Protein AF-A0A7Y3HG88-F1 (afdb_monomer_lite)

Sequence (59 aa):
MYATNVRDVLGYCLRRTSHAEAHDATAEVFAVAWRRVAELPGGSEVLPWLYGVAANVLK

Secondary structure (DSSP, 8-state):
-HHHHHHHHHHHHHTTS-HHHHHHHHHHHHHHHHHTGGGPPPGGGHHHHHHHHHHHHT-

Structure (mmCIF, N/CA/C/O backbone):
data_AF-A0A7Y3HG88-F1
#
_entry.id   AF-A0A7Y3HG88-F1
#
loop_
_atom_site.group_PDB
_atom_site.id
_atom_site.type_symbol
_atom_site.label_atom_id
_atom_site.label_alt_id
_atom_site.label_comp_id
_atom_site.label_asym_id
_atom_site.label_entity_id
_atom_site.label_seq_id
_atom_site.pdbx_PDB_ins_code
_atom_site.Cartn_x
_atom_site.Cartn_y
_atom_site.Cartn_z
_atom_site.occupancy
_atom_site.B_iso_or_equiv
_atom_site.auth_seq_id
_atom_site.auth_comp_id
_atom_site.auth_asym_id
_atom_site.auth_atom_id
_atom_site.pdbx_PDB_model_num
ATOM 1 N N . MET A 1 1 ? -11.589 6.247 1.608 1.00 53.09 1 MET A N 1
ATOM 2 C CA . MET A 1 1 ? -10.665 5.347 2.336 1.00 53.09 1 MET A CA 1
ATOM 3 C C . MET A 1 1 ? -9.717 4.594 1.410 1.00 53.09 1 MET A C 1
ATOM 5 O O . MET A 1 1 ? -8.526 4.688 1.643 1.00 53.09 1 MET A O 1
ATOM 9 N N . TYR A 1 2 ? -10.179 3.927 0.343 1.00 56.25 2 TYR A N 1
ATOM 10 C CA . TYR A 1 2 ? -9.274 3.241 -0.601 1.00 56.25 2 TYR A CA 1
ATOM 11 C C . TYR A 1 2 ? -8.433 4.209 -1.455 1.00 56.25 2 TYR A C 1
ATOM 13 O O . TYR A 1 2 ? -7.211 4.175 -1.418 1.00 56.25 2 TYR A O 1
ATOM 21 N N . ALA A 1 3 ? -9.077 5.137 -2.170 1.00 64.25 3 ALA A N 1
ATOM 22 C CA . ALA A 1 3 ? -8.388 6.003 -3.134 1.00 64.25 3 ALA A CA 1
ATOM 23 C C . ALA A 1 3 ? -7.362 6.970 -2.511 1.00 64.25 3 ALA A C 1
ATOM 25 O O . ALA A 1 3 ? -6.425 7.381 -3.190 1.00 64.25 3 ALA A O 1
ATOM 26 N N . THR A 1 4 ? -7.534 7.329 -1.233 1.00 80.75 4 THR A N 1
ATOM 27 C CA . THR A 1 4 ? -6.671 8.297 -0.542 1.00 80.75 4 THR A CA 1
ATOM 28 C C . THR A 1 4 ? -5.254 7.757 -0.369 1.00 80.75 4 THR A C 1
ATOM 30 O O . THR A 1 4 ? -4.312 8.461 -0.695 1.00 80.75 4 THR A O 1
ATOM 33 N N . ASN A 1 5 ? -5.108 6.494 0.049 1.00 90.06 5 ASN A N 1
ATOM 34 C CA . ASN A 1 5 ? -3.801 5.927 0.403 1.00 90.06 5 ASN A CA 1
ATOM 35 C C . ASN A 1 5 ? -3.126 5.174 -0.754 1.00 90.06 5 ASN A C 1
ATOM 37 O O . ASN A 1 5 ? -1.937 4.879 -0.679 1.00 90.06 5 ASN A O 1
ATOM 41 N N . VAL A 1 6 ? -3.855 4.847 -1.832 1.00 91.38 6 VAL A N 1
ATOM 42 C CA . VAL A 1 6 ? -3.298 4.096 -2.977 1.00 91.38 6 VAL A CA 1
ATOM 43 C C . VAL A 1 6 ? -2.115 4.827 -3.602 1.00 91.38 6 VAL A C 1
ATOM 45 O O . VAL A 1 6 ? -1.113 4.196 -3.918 1.00 91.38 6 VAL A O 1
ATOM 48 N N . ARG A 1 7 ? -2.200 6.152 -3.756 1.00 94.12 7 ARG A N 1
ATOM 49 C CA . ARG A 1 7 ? -1.112 6.945 -4.348 1.00 94.12 7 ARG A CA 1
ATOM 50 C C . ARG A 1 7 ? 0.139 6.952 -3.478 1.00 94.12 7 ARG A C 1
ATOM 52 O O . ARG A 1 7 ? 1.239 6.865 -4.013 1.00 94.12 7 ARG A O 1
ATOM 59 N N . ASP A 1 8 ? -0.033 7.022 -2.164 1.00 96.06 8 ASP A N 1
ATOM 60 C CA . ASP A 1 8 ? 1.075 7.041 -1.213 1.00 96.06 8 ASP A CA 1
ATOM 61 C C . ASP A 1 8 ? 1.786 5.686 -1.155 1.00 96.06 8 ASP A C 1
ATOM 63 O O . ASP A 1 8 ? 3.011 5.622 -1.269 1.00 96.06 8 ASP A O 1
ATOM 67 N N . VAL A 1 9 ? 1.020 4.592 -1.076 1.00 96.62 9 VAL A N 1
ATOM 68 C CA . VAL A 1 9 ? 1.561 3.224 -1.115 1.00 96.62 9 VAL A CA 1
ATOM 69 C C . VAL A 1 9 ? 2.226 2.942 -2.464 1.00 96.62 9 VAL A C 1
ATOM 71 O O . VAL A 1 9 ? 3.364 2.479 -2.492 1.00 96.62 9 VAL A O 1
ATOM 74 N N . LEU A 1 10 ? 1.591 3.303 -3.582 1.00 97.00 10 LEU A N 1
ATOM 75 C CA . LEU A 1 10 ? 2.189 3.134 -4.908 1.00 97.00 10 LEU A CA 1
ATOM 76 C C . LEU A 1 10 ? 3.479 3.948 -5.047 1.00 97.00 10 LEU A C 1
ATOM 78 O O . LEU A 1 10 ? 4.489 3.432 -5.516 1.00 97.00 10 LEU A O 1
ATOM 82 N N . GLY A 1 11 ? 3.487 5.200 -4.584 1.00 97.31 11 GLY A N 1
ATOM 83 C CA . GLY A 1 11 ? 4.688 6.034 -4.562 1.00 97.31 11 GLY A CA 1
ATOM 84 C C . GLY A 1 11 ? 5.788 5.476 -3.654 1.00 97.31 11 GLY A C 1
ATOM 85 O O . GLY A 1 11 ? 6.9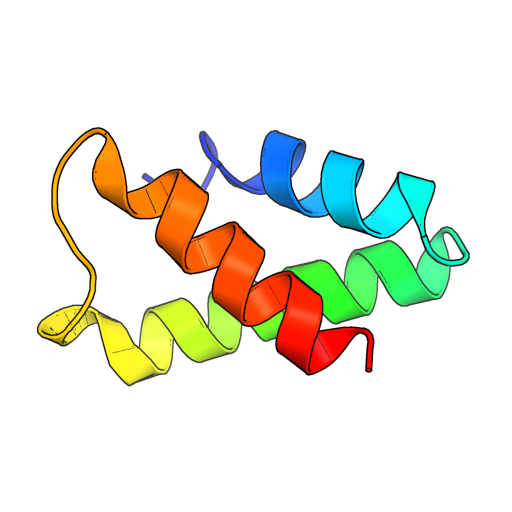72 5.659 -3.931 1.00 97.31 11 GLY A O 1
ATOM 86 N N . TYR A 1 12 ? 5.431 4.783 -2.574 1.00 96.81 12 TYR A N 1
ATOM 87 C CA . TYR A 1 12 ? 6.384 4.062 -1.734 1.00 96.81 12 TYR A CA 1
ATOM 88 C C . TYR A 1 12 ? 7.009 2.871 -2.474 1.00 96.81 12 TYR A C 1
ATOM 90 O O . TYR A 1 12 ? 8.232 2.711 -2.412 1.00 96.81 12 TYR A O 1
ATOM 98 N N . CYS A 1 13 ? 6.204 2.076 -3.182 1.00 97.62 13 CYS A N 1
ATOM 99 C CA . CYS A 1 13 ? 6.671 0.914 -3.937 1.00 97.62 13 CYS A CA 1
ATOM 100 C C . CYS A 1 13 ? 7.513 1.326 -5.153 1.00 97.62 13 CYS A C 1
ATOM 102 O O . CYS A 1 13 ? 8.616 0.821 -5.331 1.00 97.62 13 CYS A O 1
ATOM 104 N N . LEU A 1 14 ? 7.077 2.329 -5.920 1.00 98.19 14 LEU A N 1
ATOM 105 C CA . LEU A 1 14 ? 7.804 2.842 -7.092 1.00 98.19 14 LEU A CA 1
ATOM 106 C C . LEU A 1 14 ? 9.215 3.349 -6.767 1.00 98.19 14 LEU A C 1
ATOM 108 O O . LEU A 1 14 ? 10.086 3.350 -7.629 1.00 98.19 14 LEU A O 1
ATOM 112 N N . ARG A 1 15 ? 9.463 3.789 -5.528 1.00 97.19 15 ARG A N 1
ATOM 113 C CA . ARG A 1 15 ? 10.803 4.209 -5.083 1.00 97.19 15 ARG A CA 1
ATOM 114 C C . ARG A 1 15 ? 11.746 3.035 -4.795 1.00 97.19 15 ARG A C 1
ATOM 116 O O . ARG A 1 15 ? 12.922 3.276 -4.549 1.00 97.19 15 ARG A O 1
ATOM 123 N N . ARG A 1 16 ? 11.239 1.800 -4.745 1.00 96.06 16 ARG A N 1
ATOM 124 C CA . ARG A 1 16 ? 11.965 0.609 -4.269 1.00 96.06 16 ARG A CA 1
ATOM 125 C C . ARG A 1 16 ? 11.999 -0.545 -5.264 1.00 96.06 16 ARG A C 1
ATOM 127 O O . ARG A 1 16 ? 12.786 -1.461 -5.069 1.00 96.06 16 ARG A O 1
ATOM 134 N N . THR A 1 17 ? 11.163 -0.517 -6.294 1.00 96.75 17 THR A N 1
ATOM 135 C CA . THR A 1 17 ? 11.046 -1.603 -7.269 1.00 96.75 17 THR A CA 1
ATOM 136 C C . THR A 1 17 ? 10.667 -1.072 -8.659 1.00 96.75 17 THR A C 1
ATOM 138 O O . THR A 1 17 ? 10.509 0.139 -8.842 1.00 96.75 17 THR A O 1
ATOM 141 N N . SER A 1 18 ? 10.568 -1.953 -9.657 1.00 97.12 18 SER A N 1
ATOM 142 C CA . SER A 1 18 ? 10.146 -1.594 -11.012 1.00 97.12 18 SER A CA 1
ATOM 143 C C . SER A 1 18 ? 8.678 -1.151 -11.057 1.00 97.12 18 SER A C 1
ATOM 145 O O . SER A 1 18 ? 7.910 -1.351 -10.120 1.00 97.12 18 SER A O 1
ATOM 147 N N . HIS A 1 19 ? 8.254 -0.533 -12.163 1.00 96.19 19 HIS A N 1
ATOM 148 C CA . HIS A 1 19 ? 6.874 -0.057 -12.295 1.00 96.19 19 HIS A CA 1
ATOM 149 C C . HIS A 1 19 ? 5.848 -1.197 -12.193 1.00 96.19 19 HIS A C 1
ATOM 151 O O . HIS A 1 19 ? 4.859 -1.063 -11.478 1.00 96.19 19 HIS A O 1
ATOM 157 N N . ALA A 1 20 ? 6.105 -2.323 -12.866 1.00 96.12 20 ALA A N 1
ATOM 158 C CA . ALA A 1 20 ? 5.227 -3.492 -12.830 1.00 96.12 20 ALA A CA 1
ATOM 159 C C . ALA A 1 20 ? 5.126 -4.073 -11.411 1.00 96.12 20 ALA A C 1
ATOM 161 O O . ALA A 1 20 ? 4.033 -4.172 -10.860 1.00 96.12 20 ALA A O 1
ATOM 162 N N . GLU A 1 21 ? 6.270 -4.341 -10.779 1.00 96.56 21 GLU A N 1
ATOM 163 C CA . GLU A 1 21 ? 6.322 -4.874 -9.414 1.00 96.56 21 GLU A CA 1
ATOM 164 C C . GLU A 1 21 ? 5.708 -3.912 -8.391 1.00 96.56 21 GLU A C 1
ATOM 166 O O . GLU A 1 21 ? 5.074 -4.344 -7.433 1.00 96.56 21 GLU A O 1
ATOM 171 N N . ALA A 1 22 ? 5.828 -2.597 -8.594 1.00 97.38 22 ALA A N 1
ATOM 172 C CA . ALA A 1 22 ? 5.214 -1.620 -7.704 1.00 97.38 22 ALA A CA 1
ATOM 173 C C . ALA A 1 22 ? 3.683 -1.675 -7.749 1.00 97.38 22 ALA A C 1
ATOM 175 O O . ALA A 1 22 ? 3.030 -1.520 -6.711 1.00 97.38 22 ALA A O 1
ATOM 176 N N . HIS A 1 23 ? 3.107 -1.878 -8.936 1.00 96.94 23 HIS A N 1
ATOM 177 C CA . HIS A 1 23 ? 1.665 -2.021 -9.105 1.00 96.94 23 HIS A CA 1
ATOM 178 C C . HIS A 1 23 ? 1.152 -3.313 -8.465 1.00 96.94 23 HIS A C 1
ATOM 180 O O . HIS A 1 23 ? 0.180 -3.254 -7.704 1.00 96.94 23 HIS A O 1
ATOM 186 N N . ASP A 1 24 ? 1.844 -4.431 -8.686 1.00 97.25 24 ASP A N 1
ATOM 187 C CA . ASP A 1 24 ? 1.506 -5.723 -8.081 1.00 97.25 24 ASP A CA 1
ATOM 188 C C . ASP A 1 24 ? 1.630 -5.676 -6.552 1.00 97.25 24 ASP A C 1
ATOM 190 O O . ASP A 1 24 ? 0.681 -6.009 -5.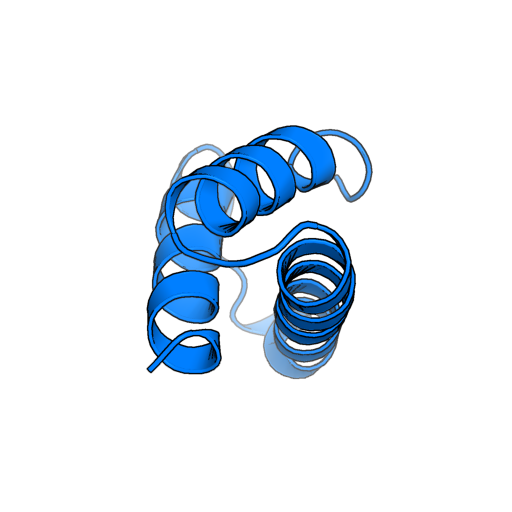840 1.00 97.25 24 ASP A O 1
ATOM 194 N N . ALA A 1 25 ? 2.736 -5.141 -6.028 1.00 97.38 25 ALA A N 1
ATOM 195 C CA . ALA A 1 25 ? 2.942 -4.986 -4.590 1.00 97.38 25 ALA A CA 1
ATOM 196 C C . ALA A 1 25 ? 1.877 -4.086 -3.950 1.00 97.38 25 ALA A C 1
ATOM 198 O O . ALA A 1 25 ? 1.378 -4.371 -2.863 1.00 97.38 25 ALA A O 1
ATOM 199 N N . THR A 1 26 ? 1.483 -3.001 -4.624 1.00 97.31 26 THR A N 1
ATOM 200 C CA . THR A 1 26 ? 0.399 -2.135 -4.139 1.00 97.31 26 THR A CA 1
ATOM 201 C C . THR A 1 26 ? -0.916 -2.906 -4.067 1.00 97.31 26 THR A C 1
ATOM 203 O O . THR A 1 26 ? -1.612 -2.825 -3.055 1.00 97.31 26 THR A O 1
ATOM 206 N N . ALA A 1 27 ? -1.259 -3.680 -5.101 1.00 96.56 27 ALA A N 1
ATOM 207 C CA . ALA A 1 27 ? -2.463 -4.506 -5.089 1.00 96.56 27 ALA A CA 1
ATOM 208 C C . ALA A 1 27 ? -2.442 -5.516 -3.928 1.00 96.56 27 ALA A C 1
ATOM 210 O O . ALA A 1 27 ? -3.439 -5.658 -3.215 1.00 96.56 27 ALA A O 1
ATOM 211 N N . GLU A 1 28 ? -1.297 -6.153 -3.677 1.00 97.38 28 GLU A N 1
ATOM 212 C CA . GLU A 1 28 ? -1.127 -7.101 -2.577 1.00 97.38 28 GLU A CA 1
ATOM 213 C C . GLU A 1 28 ? -1.266 -6.443 -1.196 1.00 97.38 28 GLU A C 1
ATOM 215 O O . GLU A 1 28 ? -1.974 -6.968 -0.332 1.00 97.38 28 GLU A O 1
ATOM 220 N N . VAL A 1 29 ? -0.696 -5.250 -0.995 1.00 97.12 29 VAL A N 1
ATOM 221 C CA . VAL A 1 29 ? -0.856 -4.476 0.249 1.00 97.12 29 VAL A CA 1
ATOM 222 C C . VAL A 1 29 ? -2.329 -4.247 0.572 1.00 97.12 29 VAL A C 1
ATOM 224 O O . VAL A 1 29 ? -2.766 -4.465 1.705 1.00 97.12 29 VAL A O 1
ATOM 227 N N . PHE A 1 30 ? -3.121 -3.837 -0.418 1.00 95.19 30 PHE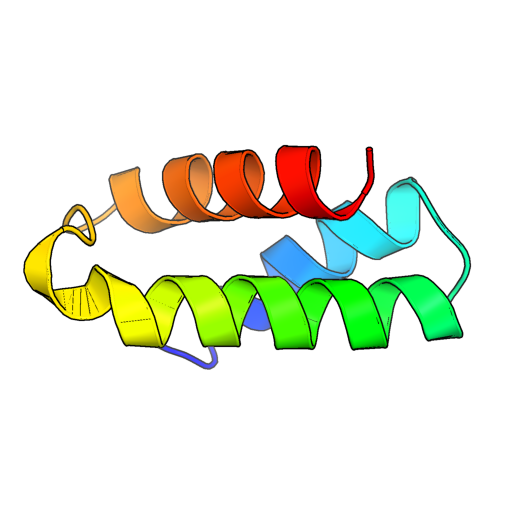 A N 1
ATOM 228 C CA . PHE A 1 30 ? -4.549 -3.598 -0.215 1.00 95.19 30 PHE A CA 1
ATOM 229 C C . PHE A 1 30 ? -5.352 -4.896 -0.063 1.00 95.19 30 PHE A C 1
ATOM 231 O O . PHE A 1 30 ? -6.314 -4.925 0.709 1.00 95.19 30 PHE A O 1
ATOM 238 N N . ALA A 1 31 ? -4.935 -5.994 -0.700 1.00 96.00 31 ALA A N 1
ATOM 239 C CA . ALA A 1 31 ? -5.515 -7.311 -0.449 1.00 96.00 31 ALA A CA 1
ATOM 240 C C . ALA A 1 31 ? -5.290 -7.761 1.008 1.00 96.00 31 ALA A C 1
ATOM 242 O O . ALA A 1 31 ? -6.218 -8.259 1.652 1.00 96.00 31 ALA A O 1
ATOM 243 N N . VAL A 1 32 ? -4.094 -7.533 1.564 1.00 95.38 32 VAL A N 1
ATOM 244 C CA . VAL A 1 32 ? -3.792 -7.781 2.984 1.00 95.38 32 VAL A CA 1
ATOM 245 C C . VAL A 1 32 ? -4.614 -6.864 3.889 1.00 95.38 32 VAL A C 1
ATOM 247 O O . VAL A 1 32 ? -5.206 -7.341 4.859 1.00 95.38 32 VAL A O 1
ATOM 250 N N . ALA A 1 33 ? -4.711 -5.574 3.556 1.00 93.88 33 ALA A N 1
ATOM 251 C CA . ALA A 1 33 ? -5.531 -4.616 4.295 1.00 93.88 33 ALA A CA 1
ATOM 252 C C . ALA A 1 33 ? -7.005 -5.044 4.353 1.00 93.88 33 ALA A C 1
ATOM 254 O O . ALA A 1 33 ? -7.632 -4.955 5.404 1.00 93.88 33 ALA A O 1
ATOM 255 N N . TRP A 1 34 ? -7.550 -5.569 3.251 1.00 93.50 34 TRP A N 1
ATOM 256 C CA . TRP A 1 34 ? -8.921 -6.076 3.210 1.00 93.50 34 TRP A CA 1
ATOM 257 C C . TRP A 1 34 ? -9.113 -7.328 4.072 1.00 93.50 34 TRP A C 1
ATOM 259 O O . TRP A 1 34 ? -10.078 -7.415 4.828 1.00 93.50 34 TRP A O 1
ATOM 269 N N . ARG A 1 35 ? -8.170 -8.279 4.023 1.00 95.19 35 ARG A N 1
ATOM 270 C CA . ARG A 1 35 ? -8.204 -9.489 4.870 1.00 95.19 35 ARG A CA 1
ATOM 271 C C . ARG A 1 35 ? -8.121 -9.163 6.362 1.00 95.19 35 ARG A C 1
ATOM 273 O O . ARG A 1 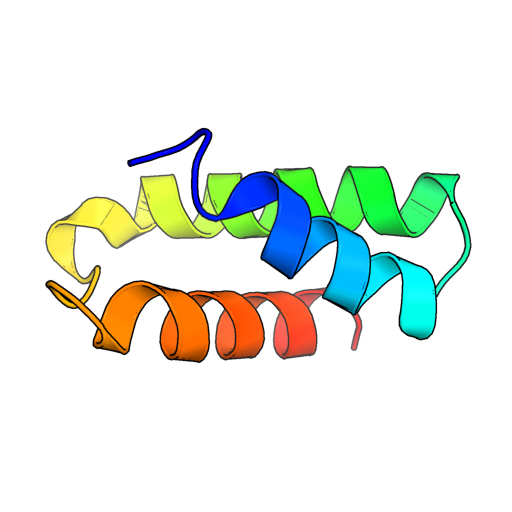35 ? -8.685 -9.891 7.170 1.00 95.19 35 ARG A O 1
ATOM 280 N N . ARG A 1 36 ? -7.435 -8.074 6.717 1.00 93.81 36 ARG A N 1
ATOM 281 C CA . ARG A 1 36 ? -7.221 -7.612 8.098 1.00 93.81 36 ARG A CA 1
ATOM 282 C C . ARG A 1 36 ? -8.028 -6.360 8.430 1.00 93.81 36 ARG A C 1
ATOM 284 O O . ARG A 1 36 ? -7.642 -5.600 9.311 1.00 93.81 36 ARG A O 1
ATOM 291 N N . VAL A 1 37 ? -9.155 -6.132 7.753 1.00 90.69 37 VAL A N 1
ATOM 292 C CA . VAL A 1 37 ? -9.930 -4.890 7.914 1.00 90.69 37 VAL A CA 1
ATOM 293 C C . VAL A 1 37 ? -10.405 -4.662 9.356 1.00 90.69 37 VAL A C 1
ATOM 295 O O . VAL A 1 37 ? -10.494 -3.522 9.795 1.00 90.69 37 VAL A O 1
ATOM 298 N N . ALA A 1 38 ? -10.643 -5.735 10.118 1.00 92.94 38 ALA A N 1
ATOM 299 C CA . ALA A 1 38 ? -11.011 -5.665 11.535 1.00 92.94 38 ALA A CA 1
ATOM 300 C C . ALA A 1 38 ? -9.861 -5.204 12.453 1.00 92.94 38 ALA A C 1
ATOM 302 O O . ALA A 1 38 ? -10.107 -4.723 13.554 1.00 92.94 38 ALA A O 1
ATOM 303 N N . GLU A 1 39 ? -8.615 -5.342 12.001 1.00 91.69 39 GLU A N 1
ATOM 304 C CA . GLU A 1 39 ? -7.400 -4.925 12.710 1.00 91.69 39 GLU A CA 1
ATOM 305 C C . GLU A 1 39 ? -6.847 -3.600 12.168 1.00 91.69 39 GLU A C 1
ATOM 307 O O . GLU A 1 39 ? -5.803 -3.133 12.626 1.00 91.69 39 GLU A O 1
ATOM 312 N N . LEU A 1 40 ? -7.507 -3.011 11.163 1.00 89.62 40 LEU A N 1
ATOM 313 C CA . LEU A 1 40 ? -7.025 -1.802 10.518 1.00 89.62 40 LEU A CA 1
ATOM 314 C C . LEU A 1 40 ? -7.088 -0.641 11.525 1.00 89.62 40 LEU A C 1
ATOM 316 O O . LEU A 1 40 ? -8.175 -0.324 12.020 1.00 89.62 40 LEU A O 1
ATOM 320 N N . PRO A 1 41 ? -5.958 0.011 11.840 1.00 90.12 41 PRO A N 1
ATOM 321 C CA . PRO A 1 41 ? -5.977 1.150 12.745 1.00 90.12 41 PRO A CA 1
ATOM 322 C C . PRO A 1 41 ? -6.781 2.308 12.139 1.00 90.12 41 PRO A C 1
ATOM 324 O O . PRO A 1 41 ? -6.917 2.419 10.924 1.00 90.12 41 PRO A O 1
ATOM 327 N N . GLY A 1 42 ? -7.347 3.172 12.981 1.00 88.88 42 GLY A N 1
ATOM 328 C CA . GLY A 1 42 ? -8.146 4.317 12.540 1.00 88.88 42 GLY A CA 1
ATOM 329 C C . GLY A 1 42 ? -7.311 5.570 12.255 1.00 88.88 42 GLY A C 1
ATOM 330 O O . GLY A 1 42 ? -6.202 5.734 12.757 1.00 88.88 42 GLY A O 1
ATOM 331 N N . GLY A 1 43 ? -7.881 6.504 11.490 1.00 88.56 43 GLY A N 1
ATOM 332 C CA . GLY A 1 43 ? -7.333 7.857 11.341 1.00 88.56 43 GLY A CA 1
ATOM 333 C C . GLY A 1 43 ? -5.947 7.906 10.689 1.00 88.56 43 GLY A C 1
ATOM 334 O O . GLY A 1 43 ? -5.733 7.326 9.625 1.00 88.56 43 GLY A O 1
ATOM 335 N N . SER A 1 44 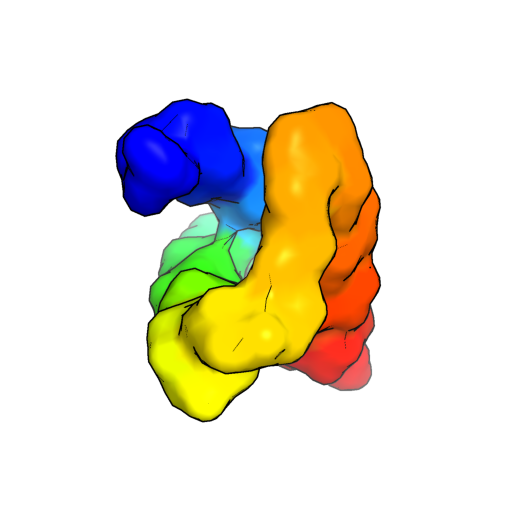? -5.020 8.639 11.314 1.00 89.12 44 SER A N 1
ATOM 336 C CA . SER A 1 44 ? -3.655 8.864 10.813 1.00 89.12 44 SER A CA 1
ATOM 337 C C . SER A 1 44 ? -2.783 7.609 10.808 1.00 89.12 44 SER A C 1
ATOM 339 O O . SER A 1 44 ? -1.833 7.538 10.034 1.00 89.12 44 SER A O 1
ATOM 341 N N . GLU A 1 45 ? -3.122 6.609 11.621 1.00 92.31 45 GLU A N 1
ATOM 342 C CA . GLU A 1 45 ? -2.317 5.397 11.805 1.00 92.31 45 GLU A CA 1
ATOM 343 C C . GLU A 1 45 ? -2.484 4.383 10.661 1.00 92.31 45 GLU A C 1
ATOM 345 O O . GLU A 1 45 ? -1.673 3.467 10.512 1.00 92.31 45 GLU A O 1
ATOM 350 N N . VAL A 1 46 ? -3.492 4.570 9.798 1.00 93.38 46 VAL A N 1
ATOM 351 C CA . VAL A 1 46 ? -3.723 3.720 8.617 1.00 93.38 46 VAL A CA 1
ATOM 352 C C . VAL A 1 46 ? -2.507 3.722 7.690 1.00 93.38 46 VAL A C 1
ATOM 354 O O . VAL A 1 46 ? -2.072 2.667 7.233 1.00 93.38 46 VAL A O 1
ATOM 357 N N . LEU A 1 47 ? -1.963 4.901 7.377 1.00 93.56 47 LEU A N 1
ATOM 358 C CA . LEU A 1 47 ? -0.902 5.026 6.378 1.00 93.56 47 LEU A CA 1
ATOM 359 C C . LEU A 1 47 ? 0.433 4.413 6.853 1.00 93.56 47 LEU A C 1
ATOM 361 O O . LEU A 1 47 ? 1.004 3.622 6.099 1.00 93.56 47 LEU A O 1
ATOM 365 N N . PRO A 1 48 ? 0.914 4.673 8.088 1.00 95.50 48 PRO A N 1
ATOM 366 C CA . PRO A 1 48 ? 2.056 3.956 8.657 1.00 95.50 48 PRO A CA 1
ATOM 367 C C . PRO A 1 48 ? 1.879 2.434 8.648 1.00 95.50 48 PRO A C 1
ATOM 369 O O . PRO A 1 48 ? 2.807 1.710 8.284 1.00 95.50 48 PRO A O 1
ATOM 372 N N . TRP A 1 49 ? 0.681 1.941 8.983 1.00 95.75 49 TRP A N 1
ATOM 373 C CA . TRP A 1 49 ? 0.386 0.509 8.954 1.00 95.75 49 TRP A CA 1
ATOM 374 C C . TRP A 1 49 ? 0.490 -0.070 7.536 1.00 95.75 49 TRP A C 1
ATOM 376 O O . TRP A 1 49 ? 1.141 -1.097 7.337 1.00 95.75 49 TRP A O 1
ATOM 386 N N . LEU A 1 50 ? -0.067 0.619 6.531 1.00 95.75 50 LEU A N 1
ATOM 387 C CA . LEU A 1 50 ? 0.032 0.213 5.124 1.00 95.75 50 LEU A CA 1
ATOM 388 C C . LEU A 1 50 ? 1.482 0.200 4.623 1.00 95.75 50 LEU A C 1
ATOM 390 O O . LEU A 1 50 ? 1.854 -0.709 3.885 1.00 95.75 50 LEU A O 1
ATOM 394 N N . TYR A 1 51 ? 2.322 1.149 5.045 1.00 96.75 51 TYR A N 1
ATOM 395 C CA . TYR A 1 51 ? 3.753 1.108 4.729 1.00 96.75 51 TYR A CA 1
ATOM 396 C C . TYR A 1 51 ? 4.469 -0.071 5.380 1.00 96.75 51 TYR A C 1
ATOM 398 O O . TYR A 1 51 ? 5.357 -0.651 4.760 1.00 96.75 51 TYR A O 1
ATOM 406 N N . GLY A 1 52 ? 4.071 -0.460 6.593 1.00 96.75 52 GLY A N 1
ATOM 407 C CA . GLY A 1 52 ? 4.558 -1.684 7.225 1.00 96.75 52 GLY A CA 1
ATOM 408 C C . GLY A 1 52 ? 4.212 -2.928 6.406 1.00 96.75 52 GLY A C 1
ATOM 409 O O . GLY A 1 52 ? 5.062 -3.792 6.203 1.00 96.75 52 GLY A O 1
ATOM 410 N N . VAL A 1 53 ? 2.990 -3.009 5.874 1.00 96.88 53 VAL A N 1
ATOM 411 C CA . VAL A 1 53 ? 2.602 -4.094 4.958 1.00 96.88 53 VAL A CA 1
ATOM 412 C C . VAL A 1 53 ? 3.414 -4.031 3.662 1.00 96.88 53 VAL A C 1
ATOM 414 O O . VAL A 1 53 ? 3.980 -5.045 3.268 1.00 96.88 53 VAL A O 1
ATOM 417 N N . ALA A 1 54 ? 3.552 -2.855 3.043 1.00 97.31 54 ALA A N 1
ATOM 418 C CA . ALA A 1 54 ? 4.327 -2.681 1.811 1.00 97.31 54 ALA A CA 1
ATOM 419 C C . ALA A 1 54 ? 5.797 -3.088 1.980 1.00 97.31 54 ALA A C 1
ATOM 421 O O . ALA A 1 54 ? 6.359 -3.751 1.116 1.00 97.31 54 ALA A O 1
ATOM 422 N N . ALA A 1 55 ? 6.408 -2.755 3.118 1.00 96.44 55 ALA A N 1
ATOM 423 C CA . ALA A 1 55 ? 7.769 -3.169 3.440 1.00 96.44 55 ALA A CA 1
ATOM 424 C C . ALA A 1 55 ? 7.918 -4.694 3.570 1.00 96.44 55 ALA A C 1
ATOM 426 O O . ALA A 1 55 ? 8.988 -5.218 3.278 1.00 96.44 55 ALA A O 1
ATOM 427 N N . ASN A 1 56 ? 6.871 -5.399 4.010 1.00 96.31 56 ASN A N 1
ATOM 428 C CA . ASN A 1 56 ? 6.873 -6.861 4.082 1.00 96.31 56 ASN A CA 1
ATOM 429 C C . ASN A 1 56 ? 6.635 -7.518 2.717 1.00 96.31 56 ASN A C 1
ATOM 431 O O . ASN A 1 56 ? 7.203 -8.572 2.470 1.00 96.31 56 ASN A O 1
ATOM 435 N N . VAL A 1 57 ? 5.818 -6.908 1.852 1.00 96.19 57 VAL A N 1
ATOM 436 C CA . VAL A 1 57 ? 5.553 -7.405 0.488 1.00 96.19 57 VAL A CA 1
ATOM 437 C C . VAL A 1 57 ? 6.782 -7.255 -0.416 1.00 96.19 57 VAL A C 1
ATOM 439 O O . VAL A 1 57 ? 7.056 -8.127 -1.225 1.00 96.19 57 VAL A O 1
ATOM 442 N N . LEU A 1 58 ? 7.540 -6.163 -0.274 1.00 93.62 58 LEU A N 1
ATOM 443 C CA . LEU A 1 58 ? 8.728 -5.874 -1.095 1.00 93.62 58 LEU A CA 1
ATOM 444 C C . LEU A 1 58 ? 10.016 -6.568 -0.620 1.00 93.62 58 LEU A C 1
ATOM 446 O O . LEU A 1 58 ? 11.101 -6.220 -1.088 1.00 93.62 58 LEU A O 1
ATOM 450 N N . LYS A 1 59 ? 9.919 -7.446 0.373 1.00 89.00 59 LYS A N 1
ATOM 451 C CA . LYS A 1 59 ? 11.064 -8.080 1.020 1.00 89.00 59 LYS A CA 1
ATOM 452 C C . LYS A 1 59 ? 11.475 -9.349 0.288 1.00 89.00 59 LYS A C 1
ATOM 454 O O . LYS A 1 59 ? 12.703 -9.559 0.182 1.00 89.00 59 LYS A O 1
#

pLDDT: mean 92.76, std 8.75, range [53.09, 98.19]

Foldseek 3Di:
DVVVQLVVQLVLLVVQDPNVLSVVLSVVLVVVCVVCVVVQDDDPVNNVVSVVSSVVSSD

Radius of gyration: 10.57 Å; chains: 1; boundi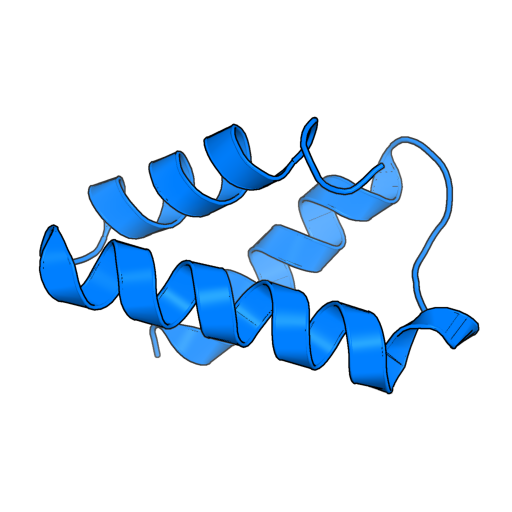ng box: 23×18×26 Å